Protein AF-A0A098YBP4-F1 (afdb_monomer)

Secondary structure (DSSP, 8-state):
--------------S---PPPTT-SEEEEEE-SSS-EEEEEE---EEETTEEEEEEEEE-TTT-EEEEEETTEEPPHHHHHHHHHHHHHHHHHT-

Radius of gyration: 20.33 Å; Cα contacts (8 Å, |Δi|>4): 122; chains: 1; bounding box: 30×29×77 Å

InterPro domains:
  IPR029057 Phosphoribosyltransferase-like [SSF53271] (32-90)

Foldseek 3Di:
DDDDPDPPPPPPPQPDPPDADPQFPDKDWDPPDPPFIKMKTKGDWDDAPNWTWIWIWIDDPPHIDIFIAINNDTDDPVRVVVVVVVRVVRVVVVD

Organism: NCBI:txid1522368

Sequence (95 aa):
MSTNATETHRQKRHPNEVACPTWCARHQDVDAGTPDAFRVHRSRTRRTAGYQVQLQRVDDDQAGRTVVLLDDTELTAKQAQALAEVLQAAAGDAR

Structure (mmCIF, N/CA/C/O backbone):
data_AF-A0A098YBP4-F1
#
_entry.id   AF-A0A098YBP4-F1
#
loop_
_atom_site.group_PDB
_atom_site.id
_atom_site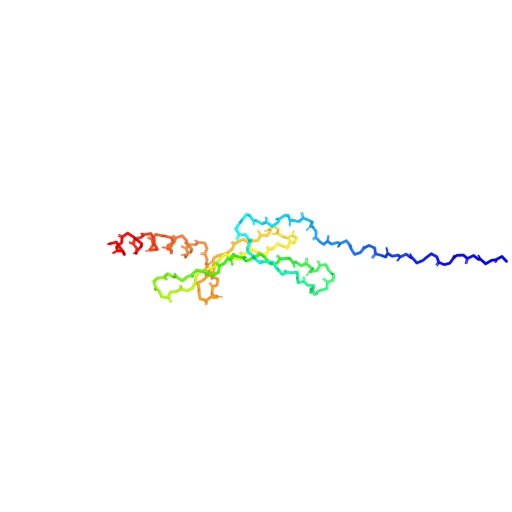.type_symbol
_atom_site.label_atom_id
_atom_site.label_alt_id
_atom_site.label_comp_id
_atom_site.label_asym_id
_atom_site.label_entity_id
_atom_site.label_seq_id
_atom_site.pdbx_PDB_ins_code
_atom_site.Cartn_x
_atom_site.Cartn_y
_atom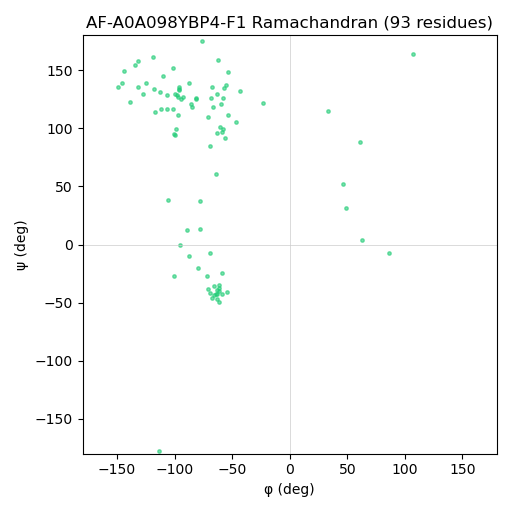_site.Cartn_z
_atom_site.occupancy
_atom_site.B_iso_or_equiv
_atom_site.auth_seq_id
_atom_site.auth_comp_id
_atom_site.auth_asym_id
_atom_site.auth_atom_id
_atom_site.pdbx_PDB_model_num
ATOM 1 N N . MET A 1 1 ? 16.341 -22.077 -55.884 1.00 40.28 1 MET A N 1
ATOM 2 C CA . MET A 1 1 ? 17.091 -22.186 -54.616 1.00 40.28 1 MET A CA 1
ATOM 3 C C . MET A 1 1 ? 16.692 -20.989 -53.768 1.00 40.28 1 MET A C 1
ATOM 5 O O . MET A 1 1 ? 17.174 -19.898 -54.029 1.00 40.28 1 MET A O 1
ATOM 9 N N . SER A 1 2 ? 15.721 -21.158 -52.869 1.00 39.66 2 SER A N 1
ATOM 10 C CA . SER A 1 2 ? 15.173 -20.065 -52.054 1.00 39.66 2 SER A CA 1
ATOM 11 C C . SER A 1 2 ? 15.855 -20.083 -50.693 1.00 39.66 2 SER A C 1
ATOM 13 O O . SER A 1 2 ? 15.689 -21.034 -49.934 1.00 39.66 2 SER A O 1
ATOM 15 N N . THR A 1 3 ? 16.675 -19.077 -50.405 1.00 42.62 3 THR A N 1
ATOM 16 C CA . THR A 1 3 ? 17.346 -18.935 -49.112 1.00 42.62 3 THR A CA 1
ATOM 17 C C . THR A 1 3 ? 16.450 -18.208 -48.118 1.00 42.62 3 THR A C 1
ATOM 19 O O . THR A 1 3 ? 16.052 -17.068 -48.341 1.00 42.62 3 THR A O 1
ATOM 22 N N . ASN A 1 4 ? 16.176 -18.921 -47.026 1.00 45.38 4 ASN A N 1
ATOM 23 C CA . ASN A 1 4 ? 15.704 -18.489 -45.714 1.00 45.38 4 ASN A CA 1
ATOM 24 C C . ASN A 1 4 ? 16.014 -17.024 -45.359 1.00 45.38 4 ASN A C 1
ATOM 26 O O . ASN A 1 4 ? 17.178 -16.653 -45.219 1.00 45.38 4 ASN A O 1
ATOM 30 N N . ALA A 1 5 ? 14.970 -16.243 -45.079 1.00 43.19 5 ALA A N 1
ATOM 31 C CA . ALA A 1 5 ? 15.061 -15.119 -44.156 1.00 43.19 5 ALA A CA 1
ATOM 32 C C . ALA A 1 5 ? 14.497 -15.599 -42.817 1.00 43.19 5 ALA A C 1
ATOM 34 O O . ALA A 1 5 ? 13.291 -15.646 -42.601 1.00 43.19 5 ALA A O 1
ATOM 35 N N . THR A 1 6 ? 15.409 -16.050 -41.965 1.00 45.34 6 THR A N 1
ATOM 36 C CA . THR A 1 6 ? 15.173 -16.428 -40.577 1.00 45.34 6 THR A CA 1
ATOM 37 C C . THR A 1 6 ? 14.486 -15.271 -39.854 1.00 45.34 6 THR A C 1
ATOM 39 O O . THR A 1 6 ? 15.098 -14.226 -39.637 1.00 45.34 6 THR A O 1
ATOM 42 N N . GLU A 1 7 ? 13.216 -15.448 -39.483 1.00 40.28 7 GLU A N 1
ATOM 43 C CA . GLU A 1 7 ? 12.553 -14.623 -38.475 1.00 40.28 7 GLU A CA 1
ATOM 44 C C . GLU A 1 7 ? 13.338 -14.760 -37.173 1.00 40.28 7 GLU A C 1
ATOM 46 O O . GLU A 1 7 ? 13.195 -15.716 -36.408 1.00 40.28 7 GLU A O 1
ATOM 51 N N . THR A 1 8 ? 14.220 -13.797 -36.926 1.00 40.06 8 THR A N 1
ATOM 52 C CA . THR A 1 8 ? 14.858 -13.618 -35.632 1.00 40.06 8 THR A CA 1
ATOM 53 C C . THR A 1 8 ? 13.771 -13.143 -34.674 1.00 40.06 8 THR A C 1
ATOM 55 O O . THR A 1 8 ? 13.574 -11.945 -34.479 1.00 40.06 8 THR A O 1
ATOM 58 N N . HIS A 1 9 ? 13.029 -14.097 -34.107 1.00 42.19 9 HIS A N 1
ATOM 59 C CA . HIS A 1 9 ? 12.157 -13.906 -32.957 1.00 42.19 9 HIS A CA 1
ATOM 60 C C . HIS A 1 9 ? 13.040 -13.336 -31.842 1.00 42.19 9 HIS A C 1
ATOM 62 O O . HIS A 1 9 ? 13.735 -14.058 -31.125 1.00 42.19 9 HIS A O 1
ATOM 68 N N . ARG A 1 10 ? 13.109 -12.004 -31.773 1.00 44.41 10 ARG A N 1
ATOM 69 C CA . ARG A 1 10 ? 13.843 -11.252 -30.762 1.00 44.41 10 ARG A CA 1
ATOM 70 C C . ARG A 1 10 ? 13.170 -11.610 -29.448 1.00 44.41 10 ARG A C 1
ATOM 72 O O . ARG A 1 10 ? 12.111 -11.076 -29.132 1.00 44.41 10 ARG A O 1
ATOM 79 N N . GLN A 1 11 ? 13.740 -12.592 -28.752 1.00 43.19 11 GLN A N 1
ATOM 80 C CA . GLN A 1 11 ? 13.365 -12.968 -27.400 1.00 43.19 11 GLN A CA 1
ATOM 81 C C . GLN A 1 11 ? 13.278 -11.667 -26.606 1.00 43.19 11 GLN A C 1
ATOM 83 O O . GLN A 1 11 ? 14.300 -11.034 -26.332 1.00 43.19 11 GLN A O 1
ATOM 88 N N . LYS A 1 12 ? 12.050 -11.226 -26.312 1.00 42.12 12 LYS A N 1
ATOM 89 C CA . LYS A 1 12 ? 11.803 -10.218 -25.290 1.00 42.12 12 LYS A CA 1
ATOM 90 C C . LYS A 1 12 ? 12.388 -10.835 -24.031 1.00 42.12 12 LYS A C 1
ATOM 92 O O . LYS A 1 12 ? 11.803 -11.757 -23.471 1.00 42.12 12 LYS A O 1
ATOM 97 N N . ARG A 1 13 ? 13.605 -10.430 -23.669 1.00 43.25 13 ARG A N 1
ATOM 98 C CA . ARG A 1 13 ? 14.173 -10.760 -22.370 1.00 43.25 13 ARG A CA 1
ATOM 99 C C . ARG A 1 13 ? 13.215 -10.131 -21.376 1.00 43.25 13 ARG A C 1
ATOM 101 O O . ARG A 1 13 ? 13.183 -8.911 -21.255 1.00 43.25 13 ARG A O 1
ATOM 108 N N . HIS A 1 14 ? 12.351 -10.954 -20.791 1.00 44.56 14 HIS A N 1
ATOM 109 C CA . HIS A 1 14 ? 11.512 -10.513 -19.697 1.00 44.56 14 HIS A CA 1
ATOM 110 C C . HIS A 1 14 ? 12.466 -10.008 -18.607 1.00 44.56 14 HIS A C 1
ATOM 112 O O . HIS A 1 14 ? 13.418 -10.725 -18.280 1.00 44.56 14 HIS A O 1
ATOM 118 N N . PRO A 1 15 ? 12.286 -8.770 -18.119 1.00 47.84 15 PRO A N 1
ATOM 119 C CA . PRO A 1 15 ? 13.112 -8.249 -17.043 1.00 47.84 15 PRO A CA 1
ATOM 120 C C . PRO A 1 15 ? 12.914 -9.192 -15.867 1.00 47.84 15 PRO A C 1
ATOM 122 O O . PRO A 1 15 ? 11.770 -9.425 -15.492 1.00 47.84 15 PRO A O 1
ATOM 125 N N . ASN A 1 16 ? 14.016 -9.786 -15.403 1.00 50.97 16 ASN A N 1
ATOM 126 C CA . ASN A 1 16 ? 14.170 -10.627 -14.219 1.00 50.97 16 ASN A CA 1
ATOM 127 C C . ASN A 1 16 ? 12.952 -11.501 -13.859 1.00 50.97 16 ASN A C 1
ATOM 129 O O . ASN A 1 16 ? 11.920 -11.015 -13.403 1.00 50.97 16 ASN A O 1
ATOM 133 N N . GLU A 1 17 ? 13.103 -12.826 -13.936 1.00 54.28 17 GLU A N 1
ATOM 134 C CA . GLU A 1 17 ? 12.197 -13.784 -13.283 1.00 54.28 17 GLU A CA 1
ATOM 135 C C . GLU A 1 17 ? 12.267 -13.645 -11.744 1.00 54.28 17 GLU A C 1
ATOM 137 O O . GLU A 1 17 ? 12.647 -14.563 -11.021 1.00 54.28 17 GLU A O 1
ATOM 142 N N . VAL A 1 18 ? 11.927 -12.473 -11.205 1.00 67.94 18 VAL A N 1
ATOM 143 C CA . VAL A 1 18 ? 11.754 -12.248 -9.779 1.00 67.94 18 VAL A CA 1
ATOM 144 C C . VAL A 1 18 ? 10.481 -12.982 -9.397 1.00 67.94 18 VAL A C 1
ATOM 146 O O . VAL A 1 18 ? 9.369 -12.619 -9.802 1.00 67.94 18 VAL A O 1
ATOM 149 N N . ALA A 1 19 ? 10.662 -14.065 -8.645 1.00 78.81 19 ALA A N 1
ATOM 150 C CA . ALA A 1 19 ? 9.559 -14.791 -8.048 1.00 78.81 19 ALA A CA 1
ATOM 151 C C . ALA A 1 19 ? 8.721 -13.827 -7.200 1.00 78.81 19 ALA A C 1
ATOM 153 O O . ALA A 1 19 ? 9.252 -12.998 -6.458 1.00 78.81 19 ALA A O 1
ATOM 154 N N . CYS A 1 20 ? 7.397 -13.942 -7.302 1.00 85.00 20 CYS A N 1
ATOM 155 C CA . CYS A 1 20 ? 6.503 -13.116 -6.501 1.00 85.00 20 CYS A CA 1
ATOM 156 C C . CYS A 1 20 ? 6.795 -13.313 -5.002 1.00 85.00 20 CYS A C 1
ATOM 158 O O . CYS A 1 20 ? 6.889 -14.461 -4.556 1.00 85.00 20 CYS A O 1
ATOM 160 N N . PRO A 1 21 ? 6.875 -12.231 -4.205 1.00 87.12 21 PRO A N 1
ATOM 161 C CA . PRO A 1 21 ? 6.921 -12.347 -2.753 1.00 87.12 21 PRO A CA 1
ATOM 162 C C . PRO A 1 21 ? 5.748 -13.185 -2.228 1.00 87.12 21 PRO A C 1
ATOM 164 O O . PRO A 1 21 ? 4.650 -13.124 -2.777 1.00 87.12 21 PRO A O 1
ATOM 167 N N . THR A 1 22 ? 5.932 -13.912 -1.126 1.00 90.81 22 THR A N 1
ATOM 168 C CA . THR A 1 22 ? 4.899 -14.810 -0.562 1.00 90.81 22 THR A CA 1
ATOM 169 C C . THR A 1 22 ? 3.593 -14.101 -0.184 1.00 90.81 22 THR A C 1
ATOM 171 O O . THR A 1 22 ? 2.532 -14.719 -0.163 1.00 90.81 22 THR A O 1
ATOM 174 N N . TRP A 1 23 ? 3.648 -12.797 0.096 1.00 91.69 23 TRP A N 1
ATOM 175 C CA . TRP A 1 23 ? 2.488 -11.952 0.393 1.00 91.69 23 TRP A CA 1
ATOM 176 C C . TRP A 1 23 ? 1.820 -11.349 -0.854 1.00 91.69 23 TRP A C 1
ATOM 178 O O . TRP A 1 23 ? 0.756 -10.731 -0.740 1.00 91.69 23 TRP A O 1
ATOM 188 N N . CYS A 1 24 ? 2.443 -11.470 -2.030 1.00 93.88 24 CYS A N 1
ATOM 189 C CA . CYS A 1 24 ? 1.952 -10.895 -3.276 1.00 93.88 24 CYS A CA 1
ATOM 190 C C . CYS A 1 24 ? 0.647 -11.581 -3.682 1.00 93.88 24 CYS A C 1
ATOM 192 O O . CYS A 1 24 ? 0.605 -12.779 -3.945 1.00 93.88 24 CYS A O 1
ATOM 194 N N . ALA A 1 25 ? -0.424 -10.798 -3.758 1.00 93.75 25 ALA A N 1
ATOM 195 C CA . ALA A 1 25 ? -1.732 -11.260 -4.205 1.00 93.75 25 ALA A CA 1
ATOM 196 C C . ALA A 1 25 ? -2.012 -10.877 -5.662 1.00 93.75 25 ALA A C 1
ATOM 198 O O . ALA A 1 25 ? -2.788 -11.549 -6.337 1.00 93.75 25 ALA A O 1
ATOM 199 N N . ARG A 1 26 ? -1.396 -9.792 -6.138 1.00 92.31 26 ARG A N 1
ATOM 200 C CA . ARG A 1 26 ? -1.497 -9.299 -7.511 1.00 92.31 26 ARG A CA 1
ATOM 201 C C . ARG A 1 26 ? -0.164 -8.684 -7.920 1.00 92.31 26 ARG A C 1
ATOM 203 O O . ARG A 1 26 ? 0.418 -7.944 -7.134 1.00 92.31 26 ARG A O 1
ATOM 210 N N . HIS A 1 27 ? 0.275 -8.929 -9.148 1.00 91.44 27 HIS A N 1
ATOM 211 C CA . HIS A 1 27 ? 1.381 -8.194 -9.757 1.00 91.44 27 HIS A CA 1
ATOM 212 C C . HIS A 1 27 ? 0.923 -7.460 -11.019 1.00 91.44 27 HIS A C 1
ATOM 214 O O . HIS A 1 27 ? -0.128 -7.767 -11.587 1.00 91.44 27 HIS A O 1
ATOM 220 N N . GLN A 1 28 ? 1.704 -6.471 -11.432 1.00 90.19 28 GLN A N 1
ATOM 221 C CA . GLN A 1 28 ? 1.527 -5.722 -12.665 1.00 90.19 28 GLN A CA 1
ATOM 222 C C . GLN A 1 28 ? 2.897 -5.496 -13.296 1.00 90.19 28 GLN A C 1
ATOM 224 O O . GLN A 1 28 ? 3.768 -4.912 -12.656 1.00 90.19 28 GLN A O 1
ATOM 229 N N . ASP A 1 29 ? 3.061 -5.944 -14.536 1.00 85.25 29 ASP A N 1
ATOM 230 C CA . ASP A 1 29 ? 4.216 -5.595 -15.359 1.00 85.25 29 ASP A CA 1
ATOM 231 C C . ASP A 1 29 ? 3.972 -4.216 -15.974 1.00 85.25 29 ASP A C 1
ATOM 233 O O . ASP A 1 29 ? 2.927 -3.981 -16.589 1.00 85.25 29 ASP A O 1
ATOM 237 N N . VAL A 1 30 ? 4.907 -3.296 -15.763 1.00 83.25 30 VAL A N 1
ATOM 238 C CA . VAL A 1 30 ? 4.881 -1.952 -16.333 1.00 83.25 30 VAL A CA 1
ATOM 239 C C . VAL A 1 30 ? 6.020 -1.856 -17.336 1.00 83.25 30 VAL A C 1
ATOM 241 O O . VAL A 1 30 ? 7.186 -1.977 -16.977 1.00 83.25 30 VAL A O 1
ATOM 244 N N . ASP A 1 31 ? 5.661 -1.657 -18.600 1.00 78.62 31 ASP A N 1
ATOM 245 C CA . ASP A 1 31 ? 6.608 -1.409 -19.684 1.00 78.62 31 ASP A CA 1
ATOM 246 C C . ASP A 1 31 ? 6.623 0.099 -19.965 1.00 78.62 31 ASP A C 1
ATOM 248 O O . ASP A 1 31 ? 5.744 0.617 -20.657 1.00 78.62 31 ASP A O 1
ATOM 252 N N . ALA A 1 32 ? 7.570 0.819 -19.356 1.00 64.25 32 ALA A N 1
ATOM 253 C CA . ALA A 1 32 ? 7.772 2.250 -19.593 1.00 64.25 32 ALA A CA 1
ATOM 254 C C . ALA A 1 32 ? 8.758 2.523 -20.751 1.00 64.25 32 ALA A C 1
ATOM 256 O O . ALA A 1 32 ? 9.173 3.663 -20.954 1.00 64.25 32 ALA A O 1
ATOM 257 N N . GLY A 1 33 ? 9.098 1.493 -21.535 1.00 60.91 33 GLY A N 1
ATOM 258 C CA . GLY A 1 33 ? 10.162 1.518 -22.534 1.00 60.91 33 GLY A CA 1
ATOM 259 C C . GLY A 1 33 ? 11.380 0.712 -22.082 1.00 60.91 33 GLY A C 1
ATOM 260 O O . GLY A 1 33 ? 11.522 0.355 -20.921 1.00 60.91 33 GLY A O 1
ATOM 261 N N . THR A 1 34 ? 12.277 0.386 -23.015 1.00 52.31 34 THR A N 1
ATOM 262 C CA . THR A 1 34 ? 13.574 -0.233 -22.685 1.00 52.31 34 THR A CA 1
ATOM 263 C C . THR A 1 34 ? 14.548 0.869 -22.258 1.00 52.31 34 THR A C 1
ATOM 265 O O . THR A 1 34 ? 14.737 1.785 -23.063 1.00 52.31 34 THR A O 1
ATOM 268 N N . PRO A 1 35 ? 15.209 0.806 -21.085 1.00 61.94 35 PRO A N 1
ATOM 269 C CA . PRO A 1 35 ? 15.342 -0.312 -20.132 1.00 61.94 35 PRO A CA 1
ATOM 270 C C . PRO A 1 35 ? 14.348 -0.322 -18.950 1.00 61.94 35 PRO A C 1
ATOM 272 O O . PRO A 1 35 ? 14.397 -1.237 -18.140 1.00 61.94 35 PRO A O 1
ATOM 275 N N . ASP A 1 36 ? 13.448 0.650 -18.851 1.00 67.69 36 ASP A N 1
ATOM 276 C CA . ASP A 1 36 ? 12.595 0.930 -17.685 1.00 67.69 36 ASP A CA 1
ATOM 277 C C . ASP A 1 36 ? 11.377 -0.004 -17.514 1.00 67.69 36 ASP A C 1
ATOM 279 O O . ASP A 1 36 ? 10.289 0.419 -17.112 1.00 67.69 36 ASP A O 1
ATOM 283 N N . ALA A 1 37 ? 11.526 -1.289 -17.824 1.00 75.12 37 ALA A N 1
ATOM 284 C CA . ALA A 1 37 ? 10.490 -2.276 -17.559 1.00 75.12 37 ALA A CA 1
ATOM 285 C C . ALA A 1 37 ? 10.610 -2.778 -16.110 1.00 75.12 37 ALA A C 1
ATOM 287 O O . ALA A 1 37 ? 11.616 -3.377 -15.736 1.00 75.12 37 ALA A O 1
ATOM 288 N N . PHE A 1 38 ? 9.574 -2.559 -15.298 1.00 83.62 38 PHE A N 1
ATOM 289 C CA . PHE A 1 38 ? 9.557 -2.933 -13.880 1.00 83.62 38 PHE A CA 1
ATOM 290 C C . PHE A 1 38 ? 8.277 -3.675 -13.501 1.00 83.62 38 PHE A C 1
ATOM 292 O O . PHE A 1 38 ? 7.236 -3.566 -14.154 1.00 83.62 38 PHE A O 1
ATOM 299 N N . ARG A 1 39 ? 8.339 -4.437 -12.406 1.00 87.06 39 ARG A N 1
ATOM 300 C CA . ARG A 1 39 ? 7.198 -5.196 -11.885 1.00 87.06 39 ARG A CA 1
ATOM 301 C C . ARG A 1 39 ? 6.744 -4.625 -10.554 1.00 87.06 39 ARG A C 1
ATOM 303 O O . ARG A 1 39 ? 7.532 -4.442 -9.635 1.00 87.06 39 ARG A O 1
ATOM 310 N N . VAL A 1 40 ? 5.444 -4.389 -10.419 1.00 90.19 40 VAL A N 1
ATOM 311 C CA . VAL A 1 40 ? 4.835 -3.942 -9.163 1.00 90.19 40 VAL A CA 1
ATOM 312 C C . VAL A 1 40 ? 4.062 -5.091 -8.531 1.00 90.19 40 VAL A C 1
ATOM 314 O O . VAL A 1 40 ? 3.066 -5.556 -9.083 1.00 90.19 40 VAL A O 1
ATOM 317 N N . HIS A 1 41 ? 4.486 -5.526 -7.350 1.00 93.19 41 HIS A N 1
ATOM 318 C CA . HIS A 1 41 ? 3.819 -6.526 -6.520 1.00 93.19 41 HIS A CA 1
ATOM 319 C C . HIS A 1 41 ? 2.951 -5.851 -5.462 1.00 93.19 41 HIS A C 1
ATOM 321 O O . HIS A 1 41 ? 3.392 -4.917 -4.797 1.00 93.19 41 HIS A O 1
ATOM 327 N N . ARG A 1 42 ? 1.726 -6.342 -5.264 1.00 94.88 42 ARG A N 1
ATOM 328 C CA . ARG A 1 42 ? 0.766 -5.803 -4.293 1.00 94.88 42 ARG A CA 1
ATOM 329 C C . ARG A 1 42 ? 0.150 -6.916 -3.453 1.00 94.88 42 ARG A C 1
ATOM 331 O O . ARG A 1 42 ? -0.257 -7.958 -3.977 1.00 94.88 42 ARG A O 1
ATOM 338 N N . SER A 1 43 ? 0.061 -6.704 -2.143 1.00 95.69 43 SER A N 1
ATOM 339 C CA . SER A 1 43 ? -0.709 -7.580 -1.257 1.00 95.69 43 SER A CA 1
ATOM 340 C C . SER A 1 43 ? -2.215 -7.325 -1.400 1.00 95.69 43 SER A C 1
ATOM 342 O O . SER A 1 43 ? -2.658 -6.416 -2.108 1.00 95.69 43 SER A O 1
ATOM 344 N N . ARG A 1 44 ? -3.041 -8.129 -0.721 1.00 95.25 44 ARG A N 1
ATOM 345 C CA . ARG A 1 44 ? -4.469 -7.811 -0.574 1.00 95.25 44 ARG A CA 1
ATOM 346 C C . ARG A 1 44 ? -4.628 -6.567 0.299 1.00 95.25 44 ARG A C 1
ATOM 348 O O . ARG A 1 44 ? -4.039 -6.510 1.375 1.00 95.25 44 ARG A O 1
ATOM 355 N N . THR A 1 45 ? -5.490 -5.643 -0.112 1.00 92.88 45 THR A N 1
ATOM 356 C CA . THR A 1 45 ? -5.894 -4.513 0.730 1.00 92.88 45 THR A CA 1
ATOM 357 C C . THR A 1 45 ? -6.631 -5.025 1.965 1.00 92.88 45 THR A C 1
ATOM 359 O O . THR A 1 45 ? -7.563 -5.830 1.863 1.00 92.88 45 THR A O 1
ATOM 362 N N . ARG A 1 46 ? -6.215 -4.570 3.144 1.00 89.44 46 ARG A N 1
ATOM 363 C CA . 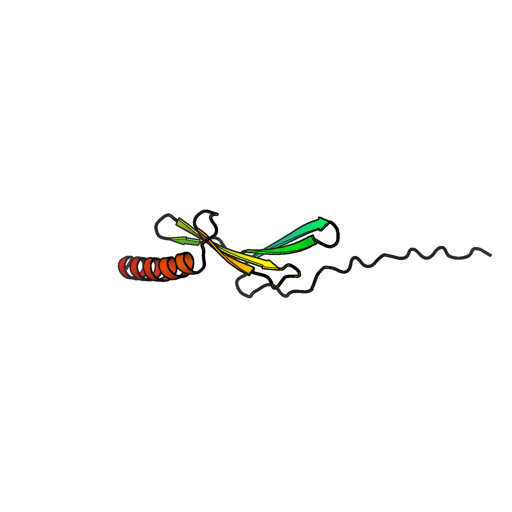ARG A 1 46 ? -6.878 -4.840 4.424 1.00 89.44 46 ARG A CA 1
ATOM 364 C C . ARG A 1 46 ? -7.512 -3.560 4.941 1.00 89.44 46 ARG A C 1
ATOM 366 O O . ARG A 1 46 ? -6.960 -2.491 4.732 1.00 89.44 46 ARG A O 1
ATOM 373 N N . ARG A 1 47 ? -8.661 -3.671 5.607 1.00 86.75 47 ARG A N 1
ATOM 374 C CA . ARG A 1 47 ? -9.280 -2.551 6.323 1.00 86.75 47 ARG A CA 1
ATOM 375 C C . ARG A 1 47 ? -9.102 -2.751 7.818 1.00 86.75 47 ARG A C 1
ATOM 377 O O . ARG A 1 47 ? -9.426 -3.826 8.314 1.00 86.75 47 ARG A O 1
ATOM 384 N N . THR A 1 48 ? -8.587 -1.744 8.508 1.00 80.31 48 THR A N 1
ATOM 385 C CA . THR A 1 48 ? -8.391 -1.759 9.962 1.00 80.31 48 THR A CA 1
ATOM 386 C C . THR A 1 48 ? -8.535 -0.348 10.515 1.00 80.31 48 THR A C 1
ATOM 388 O O . THR A 1 48 ? -8.035 0.592 9.908 1.00 80.31 48 THR A O 1
ATOM 391 N N . ALA A 1 49 ? -9.251 -0.189 11.632 1.00 78.38 49 ALA A N 1
ATOM 392 C CA . ALA A 1 49 ? -9.493 1.111 12.273 1.00 78.38 49 ALA A CA 1
ATOM 393 C C . ALA A 1 49 ? -9.988 2.227 11.316 1.00 78.38 49 ALA A C 1
ATOM 395 O O . ALA A 1 49 ? -9.679 3.394 11.511 1.00 78.38 49 ALA A O 1
ATOM 396 N N . GLY A 1 50 ? -10.740 1.872 10.265 1.00 82.00 50 GLY A N 1
ATOM 397 C CA . GLY A 1 50 ? -11.224 2.816 9.244 1.00 82.00 50 GLY A CA 1
ATOM 398 C C . GLY A 1 50 ? -10.262 3.085 8.079 1.00 82.00 50 GLY A C 1
ATOM 399 O O . GLY A 1 50 ? -10.686 3.676 7.093 1.00 82.00 50 GLY A O 1
ATOM 400 N N . TYR A 1 51 ? -9.028 2.583 8.137 1.00 83.81 51 TYR A N 1
ATOM 401 C CA . TYR A 1 51 ? -7.994 2.783 7.122 1.00 83.81 51 TYR A CA 1
ATOM 402 C C . TYR A 1 51 ? -7.826 1.572 6.207 1.00 83.81 51 TYR A C 1
ATOM 404 O O . TYR A 1 51 ? -8.031 0.426 6.624 1.00 83.81 51 TYR A O 1
ATOM 412 N N . GLN A 1 52 ? -7.394 1.806 4.970 1.00 90.88 52 GLN A N 1
ATOM 413 C CA . GLN A 1 52 ? -6.939 0.784 4.035 1.00 90.88 52 GLN A CA 1
ATOM 414 C C . GLN A 1 52 ? -5.421 0.632 4.110 1.00 90.88 52 GLN A C 1
ATOM 416 O O . GLN A 1 52 ? -4.682 1.586 3.916 1.00 90.88 52 GLN A O 1
ATOM 421 N N . VAL A 1 53 ? -4.948 -0.588 4.351 1.00 91.94 53 VAL A N 1
ATOM 422 C CA . VAL A 1 53 ? -3.522 -0.918 4.429 1.00 91.94 53 VAL A CA 1
ATOM 423 C C . VAL A 1 53 ? -3.167 -1.925 3.340 1.00 91.94 53 VAL A C 1
ATOM 425 O O . VAL A 1 53 ? -3.862 -2.933 3.163 1.00 91.94 53 VAL A O 1
ATOM 428 N N . GLN A 1 54 ? -2.073 -1.683 2.620 1.00 94.69 54 GLN A N 1
ATOM 429 C CA . GLN A 1 54 ? -1.544 -2.580 1.591 1.00 94.69 54 GLN A CA 1
ATOM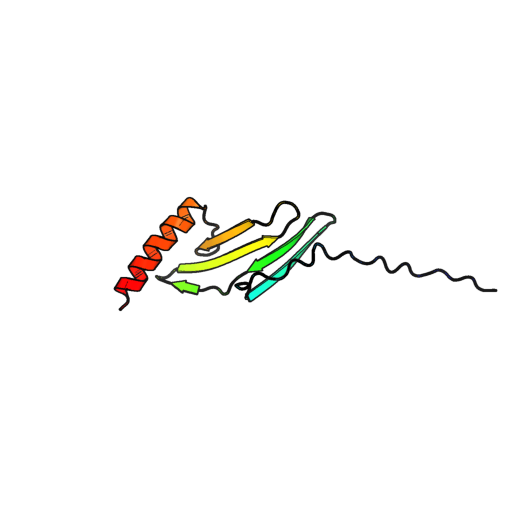 430 C C . GLN A 1 54 ? -0.008 -2.572 1.591 1.00 94.69 54 GLN A C 1
ATOM 432 O O . GLN A 1 54 ? 0.618 -1.568 1.907 1.00 94.69 54 GLN A O 1
ATOM 437 N N . LEU A 1 55 ? 0.609 -3.696 1.222 1.00 94.56 55 LEU A N 1
ATOM 438 C CA . LEU A 1 55 ? 2.037 -3.761 0.907 1.00 94.56 55 LEU A CA 1
ATOM 439 C C . LEU A 1 55 ? 2.217 -3.641 -0.600 1.00 94.56 55 LEU A C 1
ATOM 441 O O . LEU A 1 55 ? 1.538 -4.343 -1.357 1.00 94.56 55 LEU A O 1
ATOM 445 N N . GLN A 1 56 ? 3.154 -2.799 -1.017 1.00 94.25 56 GLN 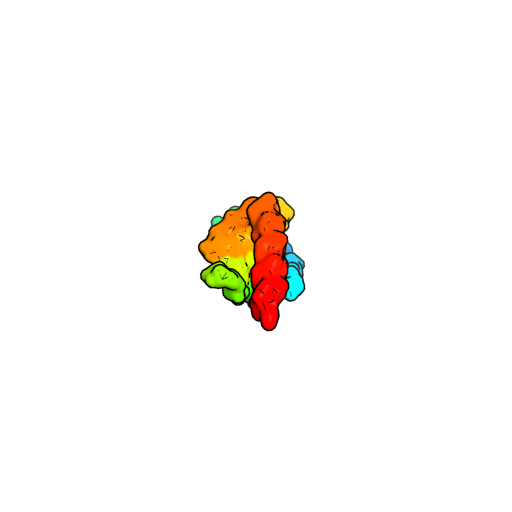A N 1
ATOM 446 C CA . GLN A 1 56 ? 3.580 -2.679 -2.403 1.00 94.25 56 GLN A CA 1
ATOM 447 C C . GLN A 1 56 ? 5.092 -2.877 -2.490 1.00 94.25 56 GLN A C 1
ATOM 449 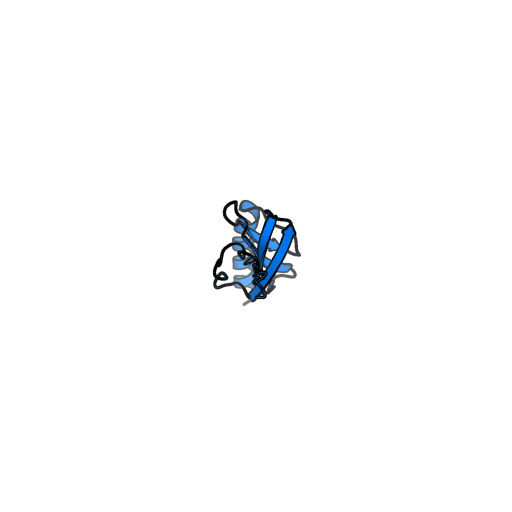O O . GLN A 1 56 ? 5.833 -2.362 -1.662 1.00 94.25 56 GLN A O 1
ATOM 454 N N . ARG A 1 57 ? 5.560 -3.605 -3.500 1.00 91.75 57 ARG A N 1
ATOM 455 C CA . ARG A 1 57 ? 6.977 -3.686 -3.853 1.00 91.75 57 ARG A CA 1
ATOM 456 C C . ARG A 1 57 ? 7.137 -3.366 -5.326 1.00 91.75 57 ARG A C 1
ATOM 458 O O . ARG A 1 57 ? 6.417 -3.932 -6.143 1.00 91.75 57 ARG A O 1
ATOM 465 N N . VAL A 1 58 ? 8.049 -2.459 -5.640 1.00 89.06 58 VAL A N 1
ATOM 466 C CA . VAL A 1 58 ? 8.466 -2.181 -7.016 1.00 89.06 58 VAL A CA 1
ATOM 467 C C . VAL A 1 58 ? 9.787 -2.898 -7.212 1.00 89.06 58 VAL A C 1
ATOM 469 O O . VAL A 1 58 ? 10.732 -2.600 -6.493 1.00 89.06 58 VAL A O 1
ATOM 472 N N . ASP A 1 59 ? 9.824 -3.870 -8.113 1.00 86.12 59 ASP A N 1
ATOM 473 C CA . ASP A 1 59 ? 11.041 -4.552 -8.535 1.00 86.12 59 ASP A CA 1
ATOM 474 C C . ASP A 1 59 ? 11.517 -3.930 -9.846 1.00 86.12 59 ASP A C 1
ATOM 476 O O . ASP A 1 59 ? 10.981 -4.210 -10.922 1.00 86.12 59 ASP A O 1
ATOM 480 N N . ASP A 1 60 ? 12.502 -3.048 -9.706 1.00 79.44 60 ASP A N 1
ATOM 481 C CA . ASP A 1 60 ? 13.293 -2.446 -10.774 1.00 79.44 60 ASP A CA 1
ATOM 482 C C . ASP A 1 60 ? 14.760 -2.923 -10.680 1.00 79.44 60 ASP A C 1
ATOM 484 O O . ASP A 1 60 ? 15.121 -3.734 -9.817 1.00 79.44 60 ASP A O 1
ATOM 488 N N . ASP A 1 61 ? 15.623 -2.427 -11.569 1.00 69.44 61 ASP A N 1
ATOM 489 C CA . ASP A 1 61 ? 17.057 -2.752 -11.574 1.00 69.44 61 ASP A CA 1
ATOM 490 C C . ASP A 1 61 ? 17.832 -2.163 -10.370 1.00 69.44 61 ASP A C 1
ATOM 492 O O . ASP A 1 61 ? 19.005 -2.487 -10.174 1.00 69.44 61 ASP A O 1
ATOM 496 N N . GLN A 1 62 ? 17.204 -1.324 -9.535 1.00 61.25 62 GLN A N 1
ATOM 497 C CA . GLN A 1 62 ? 17.833 -0.588 -8.428 1.00 61.25 62 GLN A CA 1
ATOM 498 C C . GLN A 1 62 ? 17.495 -1.164 -7.045 1.00 61.25 62 GLN A C 1
ATOM 500 O O . GLN A 1 62 ? 17.375 -0.428 -6.067 1.00 61.25 62 GLN A O 1
ATOM 505 N N . ALA A 1 63 ? 17.430 -2.495 -6.951 1.00 63.16 63 ALA A N 1
ATOM 506 C CA . ALA A 1 63 ? 17.120 -3.239 -5.730 1.00 63.16 63 ALA A CA 1
ATOM 507 C C . ALA A 1 63 ? 15.722 -2.896 -5.190 1.00 63.16 63 ALA A C 1
ATOM 509 O O . ALA A 1 63 ? 15.541 -2.023 -4.343 1.00 63.16 63 ALA A O 1
ATOM 510 N N . GLY A 1 64 ? 14.728 -3.634 -5.690 1.00 73.00 64 GLY A N 1
ATOM 511 C CA . GLY A 1 64 ? 13.318 -3.342 -5.480 1.00 73.00 64 GLY A CA 1
ATOM 512 C C . GLY A 1 64 ? 12.914 -2.935 -4.058 1.00 73.00 64 GLY A C 1
ATOM 513 O O . GLY A 1 64 ? 13.259 -3.576 -3.060 1.00 73.00 64 GLY A O 1
ATOM 514 N N . ARG A 1 65 ? 12.135 -1.855 -3.964 1.00 85.06 65 ARG A N 1
ATOM 515 C CA . ARG A 1 65 ? 11.732 -1.226 -2.702 1.00 85.06 65 ARG A CA 1
ATOM 516 C C . ARG A 1 65 ? 10.352 -1.708 -2.274 1.00 85.06 65 ARG A C 1
ATOM 518 O O . ARG A 1 65 ? 9.389 -1.605 -3.031 1.00 85.06 65 ARG A O 1
ATOM 525 N N . THR A 1 66 ? 10.243 -2.194 -1.036 1.00 90.25 66 THR A N 1
ATOM 526 C CA . THR A 1 66 ? 8.954 -2.526 -0.403 1.00 90.25 66 THR A CA 1
ATOM 527 C C . THR A 1 66 ? 8.476 -1.362 0.459 1.00 90.25 66 THR A C 1
ATOM 529 O O . THR A 1 66 ? 9.243 -0.821 1.254 1.00 90.25 66 THR A O 1
ATOM 532 N N . VAL A 1 67 ? 7.207 -0.994 0.319 1.00 92.31 67 VAL A N 1
ATOM 533 C CA . VAL A 1 67 ? 6.562 0.112 1.025 1.00 92.31 67 VAL A CA 1
ATOM 534 C C . VAL A 1 67 ? 5.200 -0.306 1.578 1.00 92.31 67 VAL A C 1
ATOM 536 O O . VAL A 1 67 ? 4.549 -1.221 1.062 1.00 92.31 67 VAL A O 1
ATOM 539 N N . VAL A 1 68 ? 4.769 0.373 2.641 1.00 93.12 68 VAL A N 1
ATOM 540 C CA . VAL A 1 68 ? 3.414 0.257 3.192 1.00 93.12 68 VAL A CA 1
ATOM 54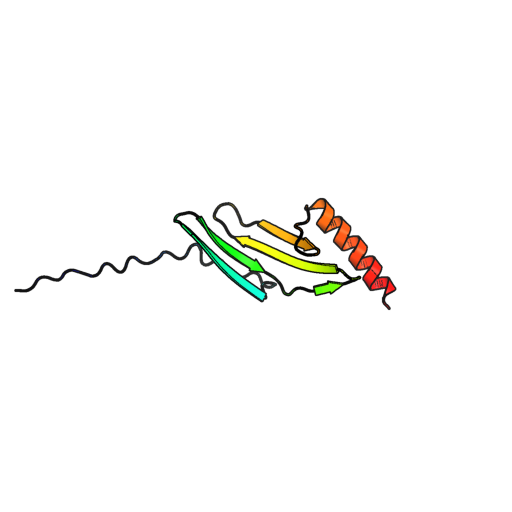1 C C . VAL A 1 68 ? 2.592 1.415 2.648 1.00 93.12 68 VAL A C 1
ATOM 543 O O . VAL A 1 68 ? 3.010 2.567 2.754 1.00 93.12 68 VAL A O 1
ATOM 546 N N . LEU A 1 69 ? 1.433 1.104 2.081 1.00 94.38 69 LEU A N 1
ATOM 547 C CA . LEU A 1 69 ? 0.434 2.078 1.669 1.00 94.38 69 LEU A CA 1
ATOM 548 C C . LEU A 1 69 ? -0.658 2.157 2.740 1.00 94.38 69 LEU A C 1
ATOM 550 O O . LEU A 1 69 ? -1.196 1.119 3.138 1.00 94.38 69 LEU A O 1
ATOM 554 N N . LEU A 1 70 ? -0.978 3.374 3.177 1.00 93.38 70 LEU A N 1
ATOM 555 C CA . LEU A 1 70 ? -2.126 3.706 4.020 1.00 93.38 70 LEU A CA 1
ATOM 556 C C . LEU A 1 70 ? -3.041 4.640 3.222 1.00 93.38 70 LEU A C 1
ATOM 558 O O . LEU A 1 70 ? -2.614 5.738 2.881 1.00 93.38 70 LEU A O 1
ATOM 562 N N . ASP A 1 71 ? -4.250 4.194 2.883 1.00 92.88 71 ASP A N 1
ATOM 563 C CA . ASP A 1 71 ? -5.180 4.909 1.989 1.00 92.88 71 ASP A CA 1
ATOM 564 C C . ASP A 1 71 ? -4.478 5.422 0.718 1.00 92.88 71 ASP A C 1
ATOM 566 O O . ASP A 1 71 ? -4.476 6.611 0.406 1.00 92.88 71 ASP A O 1
ATOM 570 N N . ASP A 1 72 ? -3.782 4.506 0.036 1.00 90.62 72 ASP A N 1
ATOM 571 C CA . ASP A 1 72 ? -2.981 4.753 -1.173 1.00 90.62 72 ASP A CA 1
ATOM 572 C C . ASP A 1 72 ? -1.782 5.709 -0.998 1.00 90.62 72 ASP A C 1
ATOM 574 O O . ASP A 1 72 ? -1.045 5.968 -1.950 1.00 90.62 72 ASP A O 1
ATOM 578 N N . THR A 1 73 ? -1.512 6.173 0.226 1.00 93.94 73 THR A N 1
ATOM 579 C CA . THR A 1 73 ? -0.354 7.013 0.550 1.00 93.94 73 THR A CA 1
ATOM 580 C C . THR A 1 73 ? 0.827 6.162 0.999 1.00 93.94 73 THR A C 1
ATOM 582 O O . THR A 1 73 ? 0.719 5.369 1.936 1.00 93.94 73 THR A O 1
ATOM 585 N N . GLU A 1 74 ? 1.982 6.353 0.360 1.00 94.38 74 GLU A N 1
ATOM 586 C CA . GLU A 1 74 ? 3.225 5.700 0.765 1.00 94.38 74 GLU A CA 1
ATOM 587 C C . GLU A 1 74 ? 3.716 6.222 2.116 1.00 94.38 74 GLU A C 1
ATOM 589 O O . GLU A 1 74 ? 3.928 7.420 2.308 1.00 94.38 74 GLU A O 1
ATOM 594 N N . LEU A 1 75 ? 3.950 5.301 3.048 1.00 92.62 75 LEU A N 1
ATOM 595 C CA . LEU A 1 75 ? 4.550 5.618 4.332 1.00 92.62 75 LEU A CA 1
ATOM 596 C C . LEU A 1 75 ? 6.075 5.562 4.255 1.00 92.62 75 LEU A C 1
ATOM 598 O O . LEU A 1 75 ? 6.669 4.623 3.718 1.00 92.62 75 LEU A O 1
ATOM 602 N N . THR A 1 76 ? 6.725 6.530 4.899 1.00 92.25 76 THR A N 1
ATOM 603 C CA . THR A 1 7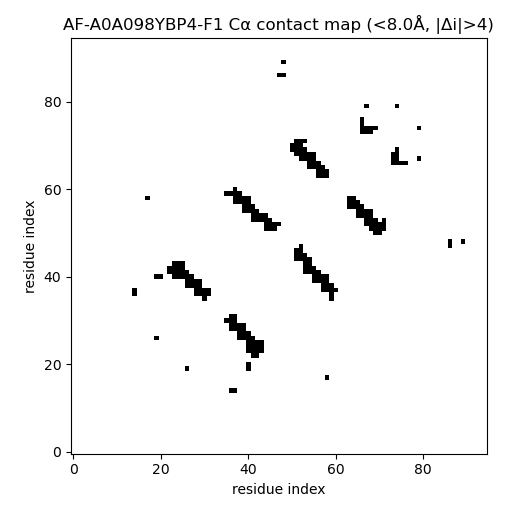6 ? 8.152 6.421 5.225 1.00 92.25 76 THR A CA 1
ATOM 604 C C . THR A 1 76 ? 8.387 5.240 6.171 1.00 92.25 76 THR A C 1
ATOM 606 O O . THR A 1 76 ? 7.487 4.833 6.907 1.00 92.25 76 THR A O 1
ATOM 609 N N . ALA A 1 77 ? 9.619 4.723 6.234 1.00 88.06 77 ALA A N 1
ATOM 610 C CA . ALA A 1 77 ? 9.960 3.633 7.154 1.00 88.06 77 ALA A CA 1
ATOM 611 C C . ALA A 1 77 ? 9.597 3.961 8.618 1.00 88.06 77 ALA A C 1
ATOM 613 O O . ALA A 1 77 ? 9.023 3.128 9.317 1.00 88.06 77 ALA A O 1
ATOM 614 N N . LYS A 1 78 ? 9.842 5.207 9.053 1.00 91.38 78 LYS A N 1
ATOM 615 C CA . LYS A 1 78 ? 9.487 5.682 10.399 1.00 91.38 78 LYS A CA 1
ATOM 616 C C . LYS A 1 78 ? 7.972 5.674 10.637 1.00 91.38 78 LYS A C 1
ATOM 618 O O . LYS A 1 78 ? 7.527 5.259 11.701 1.00 91.38 78 LYS A O 1
ATOM 623 N N . GLN A 1 79 ? 7.181 6.114 9.658 1.00 93.81 79 GLN A N 1
ATOM 624 C CA . GLN A 1 79 ? 5.717 6.102 9.754 1.00 93.81 79 GLN A CA 1
ATOM 625 C C . GLN A 1 79 ? 5.153 4.680 9.734 1.00 93.81 79 GLN A C 1
ATOM 627 O O . GLN A 1 79 ? 4.259 4.379 10.514 1.00 93.81 79 GLN A O 1
ATOM 632 N N . ALA A 1 80 ? 5.687 3.799 8.884 1.00 90.25 80 ALA A N 1
ATOM 633 C CA . ALA A 1 80 ? 5.274 2.400 8.827 1.00 90.25 80 ALA A CA 1
ATOM 634 C C . ALA A 1 80 ? 5.533 1.678 10.160 1.00 90.25 80 ALA A C 1
ATOM 636 O O . ALA A 1 80 ? 4.689 0.910 10.618 1.00 90.25 80 ALA A O 1
ATOM 637 N N . GLN A 1 81 ? 6.668 1.963 10.807 1.00 89.56 81 GLN A N 1
ATOM 638 C CA . GLN A 1 81 ? 6.987 1.403 12.117 1.00 89.56 81 GLN A CA 1
ATOM 639 C C . GLN A 1 81 ? 6.052 1.927 13.215 1.00 89.56 81 GLN A C 1
ATOM 641 O O . GLN A 1 81 ? 5.486 1.126 13.952 1.00 89.56 81 GLN A O 1
ATOM 646 N N . ALA A 1 82 ? 5.803 3.240 13.263 1.00 89.94 82 ALA A N 1
ATOM 647 C CA . ALA A 1 82 ? 4.843 3.822 14.203 1.00 89.94 82 ALA A CA 1
ATOM 648 C C . ALA A 1 82 ? 3.411 3.293 13.983 1.00 89.94 82 ALA A C 1
ATOM 650 O O . ALA A 1 82 ? 2.684 3.030 14.939 1.00 89.94 82 ALA A O 1
ATOM 651 N N . LEU A 1 83 ? 3.006 3.082 12.725 1.00 87.19 83 LEU A N 1
ATOM 652 C CA . LEU A 1 83 ? 1.704 2.504 12.397 1.00 87.19 83 LEU A CA 1
ATOM 653 C C . LEU A 1 83 ? 1.570 1.073 12.932 1.00 87.19 83 LEU A C 1
ATOM 655 O O . LEU A 1 83 ? 0.502 0.711 13.417 1.00 87.19 83 LEU A O 1
ATOM 659 N N . ALA A 1 84 ? 2.629 0.261 12.868 1.00 84.94 84 ALA A N 1
ATOM 660 C CA . ALA A 1 84 ? 2.590 -1.107 13.380 1.00 84.94 84 ALA A CA 1
ATOM 661 C C . ALA A 1 84 ? 2.252 -1.148 14.880 1.00 84.94 84 ALA A C 1
ATOM 663 O O . ALA A 1 84 ? 1.418 -1.956 15.288 1.00 84.94 84 ALA A O 1
ATOM 664 N N . GLU A 1 85 ? 2.83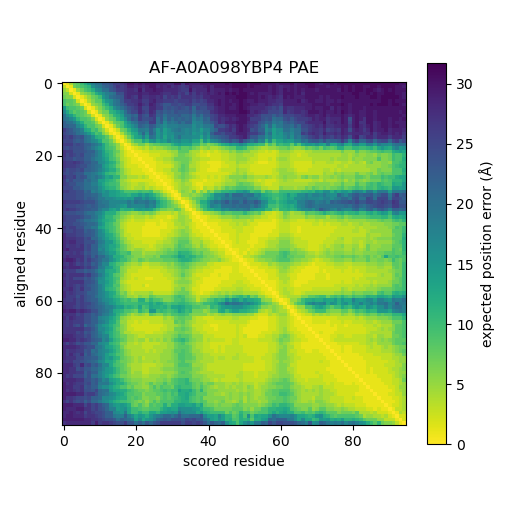4 -0.248 15.675 1.00 85.88 85 GLU A N 1
ATOM 665 C CA . GLU A 1 85 ? 2.565 -0.129 17.114 1.00 85.88 85 GLU A CA 1
ATOM 666 C C . GLU A 1 85 ? 1.103 0.262 17.385 1.00 85.88 85 GLU A C 1
ATOM 668 O O . GLU A 1 85 ? 0.415 -0.387 18.175 1.00 85.88 85 GLU A O 1
ATOM 673 N N . VAL A 1 86 ? 0.589 1.271 16.670 1.00 84.56 86 VAL A N 1
ATOM 674 C CA . VAL A 1 86 ? -0.802 1.737 16.816 1.00 84.56 86 VAL A CA 1
ATOM 675 C C . VAL A 1 86 ? -1.806 0.659 16.402 1.00 84.56 86 VAL A C 1
ATOM 677 O O . VAL A 1 86 ? -2.798 0.435 17.096 1.00 84.56 86 VAL A O 1
ATOM 680 N N . LEU A 1 87 ? -1.555 -0.045 15.294 1.00 79.56 87 LEU A N 1
ATOM 681 C CA . LEU A 1 87 ? -2.431 -1.121 14.825 1.00 79.56 87 LEU A CA 1
ATOM 682 C C . LEU A 1 87 ? -2.454 -2.314 15.788 1.00 79.56 87 LEU A C 1
ATOM 684 O O . LEU A 1 87 ? -3.506 -2.929 15.956 1.00 79.56 87 LEU A O 1
ATOM 688 N N . GLN A 1 88 ? -1.328 -2.639 16.430 1.00 82.12 88 GLN A N 1
ATOM 689 C CA . GLN A 1 88 ? -1.269 -3.687 17.452 1.00 82.12 88 GLN A CA 1
ATOM 690 C C . GLN A 1 88 ? -2.076 -3.313 18.699 1.00 82.12 88 GLN A C 1
ATOM 692 O O . GLN A 1 88 ? -2.833 -4.150 19.190 1.00 82.12 88 GLN A O 1
ATOM 697 N N . ALA A 1 89 ? -1.963 -2.068 19.172 1.00 82.06 89 ALA A N 1
ATOM 698 C CA . ALA A 1 89 ? -2.751 -1.572 20.300 1.00 82.06 89 ALA A CA 1
ATOM 699 C C . ALA A 1 89 ? -4.259 -1.609 19.992 1.00 82.06 89 ALA A C 1
ATOM 701 O O . ALA A 1 89 ? -5.027 -2.225 20.728 1.00 82.06 89 ALA A O 1
ATOM 702 N N . ALA A 1 90 ? -4.672 -1.071 18.839 1.00 75.56 90 ALA A N 1
ATOM 703 C CA . ALA A 1 90 ? -6.076 -1.061 18.425 1.00 75.56 90 ALA A CA 1
ATOM 704 C C . ALA A 1 90 ? -6.668 -2.475 18.253 1.00 75.56 90 ALA A C 1
ATOM 706 O O . ALA A 1 90 ? -7.839 -2.701 18.547 1.00 75.56 90 ALA A O 1
ATOM 707 N N . ALA A 1 91 ? -5.872 -3.445 17.789 1.00 72.94 91 ALA A N 1
ATOM 708 C CA . ALA A 1 91 ? -6.301 -4.840 17.684 1.00 72.94 91 ALA A CA 1
ATOM 709 C C . ALA A 1 91 ? -6.431 -5.540 19.051 1.00 72.94 91 ALA A C 1
ATOM 711 O O . ALA A 1 91 ? -7.205 -6.491 19.172 1.00 72.94 91 ALA A O 1
ATOM 712 N N . GLY A 1 92 ? -5.672 -5.096 20.059 1.00 74.38 92 GLY A N 1
ATOM 713 C CA . GLY A 1 92 ? -5.787 -5.559 21.442 1.00 74.38 92 GLY A CA 1
ATOM 714 C C . GLY A 1 92 ? -7.070 -5.075 22.119 1.00 74.38 92 GLY A C 1
ATOM 715 O O . GLY A 1 92 ? -7.704 -5.858 22.820 1.00 74.38 92 GLY A O 1
ATOM 716 N N . ASP A 1 93 ? -7.473 -3.835 21.833 1.00 67.88 93 ASP A N 1
ATOM 717 C CA . ASP A 1 93 ? -8.674 -3.200 22.392 1.00 67.88 93 ASP A CA 1
ATOM 718 C C . ASP A 1 93 ? -9.980 -3.634 21.701 1.00 67.88 93 ASP A C 1
ATOM 720 O O . ASP A 1 93 ? -11.059 -3.498 22.268 1.00 67.88 93 ASP A O 1
ATOM 724 N N . ALA A 1 94 ? -9.915 -4.168 20.477 1.00 58.81 94 ALA A N 1
ATOM 725 C CA . ALA A 1 94 ? -11.085 -4.632 19.720 1.00 58.81 94 ALA A CA 1
ATOM 726 C C . ALA A 1 94 ? -11.629 -6.014 20.162 1.00 58.81 94 ALA A C 1
ATOM 728 O O . ALA A 1 94 ? -12.398 -6.631 19.417 1.00 58.81 94 ALA A O 1
ATOM 729 N N . ARG A 1 95 ? -11.201 -6.521 21.325 1.00 54.59 95 ARG A N 1
ATOM 730 C CA . ARG A 1 95 ? -11.651 -7.784 21.937 1.00 54.59 95 ARG A CA 1
ATOM 731 C C . ARG A 1 95 ? -12.650 -7.527 23.054 1.00 54.59 95 ARG A C 1
ATOM 733 O O . ARG A 1 95 ? -13.603 -8.330 23.140 1.00 54.59 95 ARG A O 1
#

Nearest PDB structures (foldseek):
  5vyz-assembly1_C  TM=5.659E-01  e=9.344E-01  Lactococcus lactis
  5vz0-assembly1_A  TM=5.843E-01  e=1.165E+00  Lactococcus lactis
  5vz0-assembly1_C  TM=5.839E-01  e=1.374E+00  Lactococcus lactis
  3hbl-assembly1_C  TM=4.562E-01  e=1.452E+00  Staphylococcus aureus subsp. aureus Mu50

Mean predicted aligned error: 11.26 Å

Solvent-accessible surface area (backbone atoms only — not comparable to full-atom values): 5946 Å² total; per-residue (Å²): 138,88,80,83,81,77,81,75,76,74,74,75,75,70,74,70,93,70,75,77,57,96,67,48,70,47,73,45,82,44,78,76,47,93,86,59,47,32,38,39,36,26,33,68,76,41,80,56,98,92,40,42,40,31,45,39,32,43,44,48,98,81,69,51,52,75,43,43,26,51,71,86,39,79,44,54,74,70,52,47,53,55,46,50,56,53,52,52,52,54,61,64,71,73,112

pLDDT: mean 76.77, std 18.25, range [39.66, 95.69]